Protein AF-A0A6A2Y9L9-F1 (afdb_monomer)

Solvent-accessible surface area (backbone atoms only — not comparable to full-atom values): 9266 Å² total; per-residue (Å²): 140,84,66,103,78,67,62,23,14,52,28,55,66,69,73,47,88,59,58,96,83,40,86,56,43,89,75,20,74,43,82,68,28,29,63,54,39,50,34,29,38,73,69,62,29,64,68,52,51,54,51,54,46,69,76,42,59,77,85,54,36,62,59,50,51,53,51,50,40,50,44,18,46,29,31,72,75,32,77,86,54,24,52,54,52,54,53,50,54,50,52,50,50,65,65,45,46,61,59,54,50,50,54,50,52,53,51,52,54,65,63,56,68,78,57,94,71,94,74,94,80,82,86,78,82,77,80,88,75,82,76,80,77,80,48,72,69,55,52,51,47,55,60,56,58,54,60,69,63,70,76,74,126

Foldseek 3Di:
DDDPDDAFLLCVLVVHDDDPPHLCCVARPDVCSVVLVVLLCVPQRPVRLVVVLVPDDVVCNNVVSVVSSQQSVQCVVPVPQRCNVVVVVVLVVVVCVVVVVVVVVVVVVVVVVPDDDDDDDDDDDDDDPPPDDQDPVRVVVVVVVVVVVVPPD

Structure (mmCIF, N/CA/C/O backbone):
data_AF-A0A6A2Y9L9-F1
#
_entry.id   AF-A0A6A2Y9L9-F1
#
loop_
_atom_site.group_PDB
_atom_site.id
_atom_site.type_symbol
_atom_site.label_atom_id
_atom_site.label_alt_id
_atom_site.label_comp_id
_atom_site.label_asym_id
_atom_site.label_entity_id
_atom_site.label_seq_id
_atom_site.pdbx_PDB_ins_code
_atom_site.Cartn_x
_atom_site.Cartn_y
_atom_site.Cartn_z
_atom_site.occupancy
_atom_site.B_iso_or_equiv
_atom_site.auth_seq_id
_atom_site.auth_comp_id
_atom_site.auth_asym_id
_atom_site.auth_atom_id
_atom_site.pdbx_PDB_model_num
ATOM 1 N N . MET A 1 1 ? 4.153 -13.568 20.795 1.00 41.19 1 MET A N 1
ATOM 2 C CA . MET A 1 1 ? 3.092 -13.382 21.811 1.00 41.19 1 MET A CA 1
ATOM 3 C C . MET A 1 1 ? 3.401 -12.114 22.595 1.00 41.19 1 MET A C 1
ATOM 5 O O . MET A 1 1 ? 4.218 -12.154 23.502 1.00 41.19 1 MET A O 1
ATOM 9 N N . THR A 1 2 ? 2.827 -10.976 22.210 1.00 45.25 2 THR A N 1
ATOM 10 C CA . THR A 1 2 ? 3.034 -9.680 22.877 1.00 45.25 2 THR A CA 1
ATOM 11 C C . THR A 1 2 ? 1.710 -9.202 23.472 1.00 45.25 2 THR A C 1
ATOM 13 O O . THR A 1 2 ? 0.806 -8.832 22.736 1.00 45.25 2 THR A O 1
ATOM 16 N N . GLY A 1 3 ? 1.622 -9.291 24.805 1.00 45.59 3 GLY A N 1
ATOM 17 C CA . GLY A 1 3 ? 0.800 -8.502 25.734 1.00 45.59 3 GLY A CA 1
ATOM 18 C C . GLY A 1 3 ? -0.682 -8.253 25.429 1.00 45.59 3 GLY A C 1
ATOM 19 O O . GLY A 1 3 ? -1.016 -7.352 24.670 1.00 45.59 3 GLY A O 1
ATOM 20 N N . LEU A 1 4 ? -1.570 -8.897 26.198 1.00 50.72 4 LEU A N 1
ATOM 21 C CA . LEU A 1 4 ? -2.999 -8.555 26.354 1.00 50.72 4 LEU A CA 1
ATOM 22 C C . LEU A 1 4 ? -3.250 -7.185 27.051 1.00 50.72 4 LEU A C 1
ATOM 24 O O . LEU A 1 4 ? -4.205 -7.037 27.809 1.00 50.72 4 LEU A O 1
ATOM 28 N N . GLY A 1 5 ? -2.402 -6.169 26.848 1.00 59.00 5 GLY A N 1
ATOM 29 C CA . GLY A 1 5 ? -2.473 -4.925 27.632 1.00 59.00 5 GLY 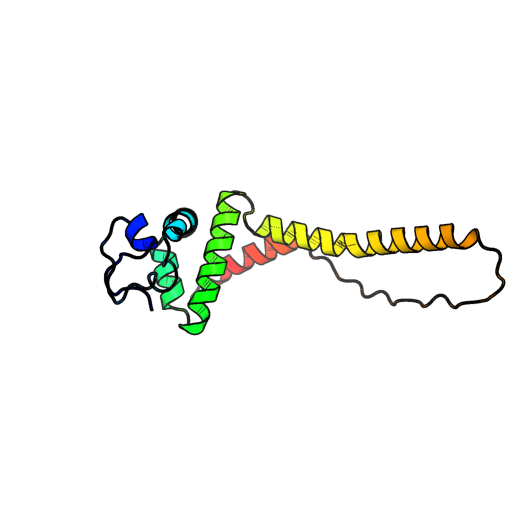A CA 1
ATOM 30 C C . GLY A 1 5 ? -2.019 -3.632 26.956 1.00 59.00 5 GLY A C 1
ATOM 31 O O . GLY A 1 5 ? -2.311 -2.562 27.487 1.00 59.00 5 GLY A O 1
ATOM 32 N N . SER A 1 6 ? -1.352 -3.676 25.799 1.00 76.25 6 SER A N 1
ATOM 33 C CA . SER A 1 6 ? -0.947 -2.465 25.072 1.00 76.25 6 SER A CA 1
ATOM 34 C C . SER A 1 6 ? -1.844 -2.214 23.856 1.00 76.25 6 SER A C 1
ATOM 36 O O . SER A 1 6 ? -2.229 -3.126 23.128 1.00 76.25 6 SER A O 1
ATOM 38 N N . SER A 1 7 ? -2.214 -0.948 23.638 1.00 87.75 7 SER A N 1
ATOM 39 C CA . SER A 1 7 ? -2.944 -0.533 22.435 1.00 87.75 7 SER A CA 1
ATOM 40 C C . SER A 1 7 ? -2.053 -0.706 21.202 1.00 87.75 7 SER A C 1
ATOM 42 O O . SER A 1 7 ? -0.904 -0.267 21.229 1.00 87.75 7 SER A O 1
ATOM 44 N N . CYS A 1 8 ? -2.566 -1.306 20.121 1.00 91.38 8 CYS A N 1
ATOM 45 C CA . CYS A 1 8 ? -1.817 -1.397 18.861 1.00 91.38 8 CYS A CA 1
ATOM 46 C C . CYS A 1 8 ? -1.502 -0.008 18.276 1.00 91.38 8 CYS A C 1
ATOM 48 O O . CYS A 1 8 ? -2.195 0.972 18.569 1.00 91.38 8 CYS A O 1
ATOM 50 N N . GLY A 1 9 ? -0.499 0.074 17.398 1.00 89.75 9 GLY A N 1
ATOM 51 C CA . GLY A 1 9 ? -0.040 1.314 16.766 1.00 89.75 9 GLY A CA 1
ATOM 52 C C . GLY A 1 9 ? -1.159 2.084 16.061 1.00 89.75 9 GLY A C 1
ATOM 53 O O . GLY A 1 9 ? -1.266 3.299 16.220 1.00 89.75 9 GLY A O 1
ATOM 54 N N . THR A 1 10 ? -2.075 1.383 15.387 1.00 92.56 10 THR A N 1
ATOM 55 C CA . THR A 1 10 ? -3.273 1.986 14.783 1.00 92.56 10 THR A CA 1
ATOM 56 C C . THR A 1 10 ? -4.197 2.622 15.819 1.00 92.56 10 THR A C 1
ATOM 58 O O . THR A 1 10 ? -4.608 3.770 15.673 1.00 92.56 10 THR A O 1
ATOM 61 N N . CYS A 1 11 ? -4.556 1.896 16.880 1.00 93.12 11 CYS A N 1
ATOM 62 C CA . CYS A 1 11 ? -5.461 2.417 17.907 1.00 93.12 11 CYS A CA 1
ATOM 63 C C . CYS A 1 11 ? -4.815 3.552 18.712 1.00 93.12 11 CYS A C 1
ATOM 65 O O . CYS A 1 11 ? -5.509 4.502 19.075 1.00 93.12 11 CYS A O 1
ATOM 67 N N . LYS A 1 12 ? -3.493 3.491 18.925 1.00 90.81 12 LYS A N 1
ATOM 68 C CA . LYS A 1 12 ? -2.686 4.579 19.493 1.00 90.81 12 LYS A CA 1
ATOM 69 C C . LYS A 1 12 ? -2.738 5.825 18.602 1.00 90.81 12 LYS A C 1
ATOM 71 O O . LYS A 1 12 ? -3.069 6.895 19.106 1.00 90.81 12 LYS A O 1
ATOM 76 N N . PHE A 1 13 ? -2.515 5.684 17.292 1.00 91.69 13 PHE A N 1
ATOM 77 C CA . PHE A 1 13 ? -2.628 6.781 16.319 1.00 91.69 13 PHE A CA 1
ATOM 78 C C . PHE A 1 13 ? -4.032 7.405 16.310 1.00 91.69 13 PHE A C 1
ATOM 80 O O . PHE A 1 13 ? -4.180 8.621 16.401 1.00 91.69 13 PHE A O 1
ATOM 87 N N . LEU A 1 14 ? -5.071 6.567 16.277 1.00 92.38 14 LEU A N 1
ATOM 88 C CA . LEU A 1 14 ? -6.475 6.991 16.273 1.00 92.38 14 LEU A CA 1
ATOM 89 C C . LEU A 1 14 ? -6.979 7.488 17.639 1.00 92.38 14 LEU A C 1
ATOM 91 O O . LEU A 1 14 ? -8.133 7.897 17.740 1.00 92.38 14 LEU A O 1
ATOM 95 N N . ARG A 1 15 ? -6.153 7.426 18.694 1.00 92.19 15 ARG A N 1
ATOM 96 C CA . ARG A 1 15 ? -6.506 7.805 20.075 1.00 92.19 15 ARG A CA 1
ATOM 97 C C . ARG A 1 15 ? -7.781 7.118 20.587 1.00 92.19 15 ARG A C 1
ATOM 99 O O . ARG A 1 15 ? -8.589 7.727 21.283 1.00 92.19 15 ARG A O 1
ATOM 106 N N . ARG A 1 16 ? -7.955 5.832 20.262 1.00 92.88 16 ARG A N 1
ATOM 107 C CA . ARG A 1 16 ? -9.106 5.012 20.682 1.00 92.88 16 ARG A CA 1
ATOM 108 C C . ARG A 1 16 ? -8.675 3.776 21.470 1.00 92.88 16 ARG A C 1
ATOM 110 O O . ARG A 1 16 ? -7.531 3.331 21.376 1.00 92.88 16 ARG A O 1
ATOM 117 N N . LYS A 1 17 ? -9.614 3.175 22.207 1.00 91.75 17 LYS A N 1
ATOM 118 C CA . LYS A 1 17 ? -9.382 1.904 22.911 1.00 91.75 17 LYS A CA 1
ATOM 119 C C . LYS A 1 17 ? -9.161 0.765 21.907 1.00 91.75 17 LYS A C 1
ATOM 121 O O . LYS A 1 17 ? -9.941 0.608 20.970 1.00 91.75 17 LYS A O 1
ATOM 126 N N . CYS A 1 18 ? -8.123 -0.042 22.122 1.00 92.88 18 CYS A N 1
ATOM 127 C CA . CYS A 1 18 ? -7.895 -1.277 21.372 1.00 92.88 18 CYS A CA 1
ATOM 128 C C . CYS A 1 18 ? -8.668 -2.428 22.032 1.00 92.88 18 CYS A C 1
ATOM 130 O O . CYS A 1 18 ? -8.468 -2.693 23.216 1.00 92.88 18 CYS A O 1
ATOM 132 N N . SER A 1 19 ? -9.575 -3.074 21.295 1.00 92.62 19 SER A N 1
ATOM 133 C CA . SER A 1 19 ? -10.292 -4.275 21.745 1.00 92.62 19 SER A CA 1
ATOM 134 C C . SER A 1 19 ? -9.512 -5.552 21.411 1.00 92.62 19 SER A C 1
ATOM 136 O O . SER A 1 19 ? -8.589 -5.520 20.596 1.00 92.62 19 SER A O 1
ATOM 138 N N . ASN A 1 20 ? -9.917 -6.679 22.004 1.00 89.94 20 ASN A N 1
ATOM 139 C CA . ASN A 1 20 ? -9.359 -8.001 21.686 1.00 89.94 20 ASN A CA 1
ATOM 140 C C . ASN A 1 20 ? -9.656 -8.426 20.234 1.00 89.94 20 ASN A C 1
ATOM 142 O O . ASN A 1 20 ? -8.841 -9.100 19.620 1.00 89.94 20 ASN A O 1
ATOM 146 N N . GLU A 1 21 ? -10.765 -7.946 19.664 1.00 91.81 21 GLU A N 1
ATOM 147 C CA . GLU A 1 21 ? -11.185 -8.194 18.273 1.00 91.81 21 GLU A CA 1
ATOM 148 C C . GLU A 1 21 ? -10.634 -7.148 17.280 1.00 91.81 21 GLU A C 1
ATOM 150 O O . GLU A 1 21 ? -11.180 -6.933 16.196 1.00 91.81 21 GLU A O 1
ATOM 155 N N . CYS A 1 22 ? -9.592 -6.401 17.656 1.00 93.69 22 CYS A N 1
ATOM 156 C CA . CYS A 1 22 ? -9.045 -5.356 16.797 1.00 93.69 22 CYS A CA 1
ATOM 157 C C . CYS A 1 22 ? -8.364 -5.961 15.563 1.00 93.69 22 CYS A C 1
ATOM 159 O O . CYS A 1 22 ? -7.275 -6.523 15.661 1.00 93.69 22 CYS A O 1
ATOM 161 N N . VAL A 1 23 ? -8.946 -5.736 14.381 1.00 94.75 23 VAL A N 1
ATOM 162 C CA . VAL A 1 23 ? -8.398 -6.222 13.101 1.00 94.75 23 VAL A CA 1
ATOM 163 C C . VAL A 1 23 ? -6.985 -5.706 12.804 1.00 94.75 23 VAL A C 1
ATOM 165 O O . VAL A 1 23 ? -6.243 -6.352 12.084 1.00 94.75 23 VAL A O 1
ATOM 168 N N . PHE A 1 24 ? -6.583 -4.563 13.365 1.00 93.56 24 PHE A N 1
ATOM 169 C CA . PHE A 1 24 ? -5.255 -3.982 13.139 1.00 93.56 24 PHE A CA 1
ATOM 170 C C . PHE A 1 24 ? -4.189 -4.493 14.107 1.00 93.56 24 PHE A C 1
ATOM 172 O O . PHE A 1 24 ? -2.998 -4.380 13.819 1.00 93.56 24 PHE A O 1
ATOM 179 N N . ALA A 1 25 ? -4.602 -5.020 15.263 1.00 92.25 25 ALA A N 1
ATOM 180 C CA . ALA A 1 25 ? -3.680 -5.373 16.335 1.00 92.25 25 ALA A CA 1
ATOM 181 C C . ALA A 1 25 ? -2.619 -6.409 15.934 1.00 92.25 25 ALA A C 1
ATOM 183 O O . ALA A 1 25 ? -1.479 -6.222 16.349 1.00 92.25 25 ALA A O 1
ATOM 184 N N . PRO A 1 26 ? -2.920 -7.426 15.101 1.00 91.00 26 PRO A N 1
ATOM 185 C CA . PRO A 1 26 ? -1.907 -8.381 14.655 1.00 91.00 26 PRO A CA 1
ATOM 186 C C . PRO A 1 26 ? -0.830 -7.795 13.733 1.00 91.00 26 PRO A C 1
ATOM 188 O O . PRO A 1 26 ? 0.210 -8.423 13.564 1.00 91.00 26 PRO A O 1
ATOM 191 N N . TYR A 1 27 ? -1.078 -6.632 13.117 1.00 88.75 27 TYR A N 1
ATOM 192 C CA . TYR A 1 27 ? -0.242 -6.106 12.032 1.00 88.75 27 TYR A CA 1
ATOM 193 C C . TYR A 1 27 ? 0.506 -4.816 12.406 1.00 88.75 27 TYR A C 1
ATOM 195 O O . TYR A 1 27 ? 1.587 -4.556 11.889 1.00 88.75 27 TYR A O 1
ATOM 203 N N . PHE A 1 28 ? -0.029 -4.016 13.335 1.00 86.31 28 PHE A N 1
ATOM 204 C CA . PHE A 1 28 ? 0.570 -2.751 13.780 1.00 86.31 28 PHE A CA 1
ATOM 205 C C . PHE A 1 28 ? 1.019 -2.842 15.248 1.00 86.31 28 PHE A C 1
ATOM 207 O O . PHE A 1 28 ? 0.470 -2.174 16.123 1.00 86.31 28 PHE A O 1
ATOM 214 N N . CYS A 1 29 ? 2.002 -3.698 15.533 1.00 77.50 29 CYS A N 1
ATOM 215 C CA . CYS A 1 29 ? 2.382 -4.090 16.901 1.00 77.50 29 CYS A CA 1
ATOM 216 C C . CYS A 1 29 ? 3.442 -3.192 17.574 1.00 77.50 29 CYS A C 1
ATOM 218 O O . CYS A 1 29 ? 3.669 -3.330 18.774 1.00 77.50 29 CYS A O 1
ATOM 220 N N . TYR A 1 30 ? 4.103 -2.303 16.824 1.00 70.69 30 TYR A N 1
ATOM 221 C CA . TYR A 1 30 ? 5.292 -1.557 17.270 1.00 70.69 30 TYR A CA 1
ATOM 222 C C . TYR A 1 30 ? 5.057 -0.043 17.312 1.00 70.69 30 TYR A C 1
ATOM 224 O O . TYR A 1 30 ? 4.116 0.462 16.703 1.00 70.69 30 TYR A O 1
ATOM 232 N N . ASP A 1 31 ? 5.922 0.701 18.005 1.00 66.88 31 ASP A N 1
ATOM 233 C CA . ASP A 1 31 ? 5.793 2.161 18.110 1.00 66.88 31 ASP A CA 1
ATOM 234 C C . ASP A 1 31 ? 5.913 2.869 16.750 1.00 66.88 31 ASP A C 1
ATOM 236 O O . ASP A 1 31 ? 5.124 3.772 16.462 1.00 66.88 31 ASP A O 1
ATOM 240 N N . ASP A 1 32 ? 6.782 2.382 15.858 1.00 69.50 32 ASP A N 1
ATOM 241 C CA . ASP A 1 32 ? 6.902 2.905 14.488 1.00 69.50 32 ASP A CA 1
ATOM 242 C C . ASP A 1 32 ? 5.648 2.649 13.643 1.00 69.50 32 ASP A C 1
ATOM 244 O O . ASP A 1 32 ? 5.386 3.350 12.663 1.00 69.50 32 ASP A O 1
ATOM 248 N N . ALA A 1 33 ? 4.816 1.685 14.045 1.00 75.44 33 ALA A N 1
ATOM 249 C CA . ALA A 1 33 ? 3.596 1.326 13.335 1.00 75.44 33 ALA A CA 1
ATOM 250 C C . ALA A 1 33 ? 2.581 2.485 13.309 1.00 75.44 33 ALA A C 1
ATOM 252 O O . ALA A 1 33 ? 1.780 2.572 12.381 1.00 75.44 33 ALA A O 1
ATOM 253 N N . ALA A 1 34 ? 2.642 3.418 14.268 1.00 77.81 34 ALA A N 1
ATOM 254 C CA . ALA A 1 34 ? 1.831 4.636 14.235 1.00 77.81 34 ALA A CA 1
ATOM 255 C C . ALA A 1 34 ? 2.219 5.573 13.072 1.00 77.81 34 ALA A C 1
ATOM 257 O O . ALA A 1 34 ? 1.337 6.172 12.456 1.00 77.81 34 ALA A O 1
ATOM 258 N N . ASN A 1 35 ? 3.512 5.661 12.734 1.00 77.75 35 ASN A N 1
ATOM 259 C CA . ASN A 1 35 ? 3.998 6.482 11.621 1.00 77.75 35 ASN A CA 1
ATOM 260 C C . ASN A 1 35 ? 3.603 5.871 10.271 1.00 77.75 35 ASN A C 1
ATOM 262 O O . ASN A 1 35 ? 3.096 6.577 9.401 1.00 77.75 35 ASN A O 1
ATOM 266 N N . TYR A 1 36 ? 3.744 4.550 10.119 1.00 83.06 36 TYR A N 1
ATOM 267 C CA . TYR A 1 36 ? 3.278 3.840 8.922 1.00 83.06 36 TYR A CA 1
ATOM 268 C C . TYR A 1 36 ? 1.762 3.961 8.745 1.00 83.06 36 TYR A C 1
ATOM 270 O O . TYR A 1 36 ? 1.269 4.242 7.650 1.00 83.06 36 TYR A O 1
ATOM 278 N N . PHE A 1 37 ? 1.012 3.833 9.842 1.00 92.62 37 PHE A N 1
ATOM 279 C CA . PHE A 1 37 ? -0.437 3.957 9.800 1.00 92.62 37 PHE A CA 1
ATOM 280 C C . PHE A 1 37 ? -0.905 5.368 9.414 1.00 92.62 37 PHE A C 1
ATOM 282 O O . PHE A 1 37 ? -1.983 5.506 8.841 1.00 92.62 37 PHE A O 1
ATOM 289 N N . ALA A 1 38 ? -0.110 6.415 9.652 1.00 93.50 38 ALA A N 1
ATOM 290 C CA . ALA A 1 38 ? -0.456 7.773 9.236 1.00 93.50 38 ALA A CA 1
ATOM 291 C C . ALA A 1 38 ? -0.612 7.894 7.709 1.00 93.50 38 ALA A C 1
ATOM 293 O O . ALA A 1 38 ? -1.575 8.506 7.239 1.00 93.50 38 ALA A O 1
ATOM 294 N N . ALA A 1 39 ? 0.291 7.278 6.936 1.00 95.06 39 ALA A N 1
ATOM 295 C CA . ALA A 1 39 ? 0.197 7.250 5.47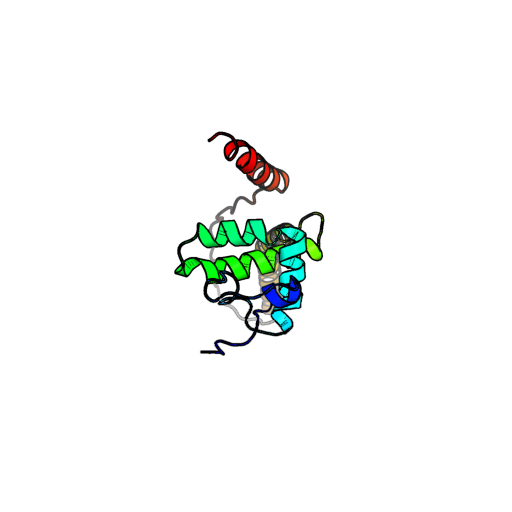7 1.00 95.06 39 ALA A CA 1
ATOM 296 C C . ALA A 1 39 ? -1.045 6.468 5.028 1.00 95.06 39 ALA A C 1
ATOM 298 O O . ALA A 1 39 ? -1.858 6.985 4.262 1.00 95.06 39 ALA A O 1
ATOM 299 N N . VAL A 1 40 ? -1.237 5.264 5.577 1.00 96.88 40 VAL A N 1
ATOM 300 C CA . VAL A 1 40 ? -2.397 4.403 5.290 1.00 96.88 40 VAL A CA 1
ATOM 301 C C . VAL A 1 40 ? -3.714 5.125 5.580 1.00 96.88 40 VAL A C 1
ATOM 303 O O . VAL A 1 40 ? -4.626 5.137 4.755 1.00 96.88 40 VAL A O 1
ATOM 306 N N . HIS A 1 41 ? -3.807 5.782 6.735 1.00 97.38 41 HIS A N 1
ATOM 307 C CA . HIS A 1 41 ? -4.978 6.550 7.131 1.00 97.38 41 HIS A CA 1
ATOM 308 C C . HIS A 1 41 ? -5.238 7.733 6.197 1.00 97.38 41 HIS A C 1
ATOM 310 O O . HIS A 1 41 ? -6.389 7.998 5.863 1.00 97.38 41 HIS A O 1
ATOM 316 N N . LYS A 1 42 ? -4.189 8.445 5.775 1.00 97.25 42 LYS A N 1
ATOM 317 C CA . LYS A 1 42 ? -4.320 9.603 4.887 1.00 97.25 42 LYS A CA 1
ATOM 318 C C . LYS A 1 42 ? -4.764 9.214 3.475 1.00 97.25 42 LYS A C 1
ATOM 320 O O . LYS A 1 42 ? -5.530 9.962 2.880 1.00 97.25 42 LYS A O 1
ATOM 325 N N . VAL A 1 43 ? -4.280 8.092 2.944 1.00 98.12 43 VAL A N 1
ATOM 326 C CA . VAL A 1 43 ? -4.552 7.676 1.556 1.00 98.12 43 VAL A CA 1
ATOM 327 C C . VAL A 1 43 ? -5.843 6.869 1.450 1.00 98.12 43 VAL A C 1
ATOM 329 O O . VAL A 1 43 ? -6.690 7.178 0.621 1.00 98.12 43 VAL A O 1
ATOM 332 N N . PHE A 1 44 ? -6.018 5.863 2.307 1.00 97.88 44 PHE A N 1
ATOM 333 C CA . PHE A 1 44 ? -7.133 4.917 2.205 1.00 97.88 44 PHE A CA 1
ATOM 334 C C . PHE A 1 44 ? -8.195 5.124 3.284 1.00 97.88 44 PHE A C 1
ATOM 336 O O . PHE A 1 44 ? -9.369 4.831 3.067 1.00 97.88 44 PHE A O 1
ATOM 343 N N . GLY A 1 45 ? -7.800 5.629 4.454 1.00 97.69 45 GLY A N 1
ATOM 344 C CA . GLY A 1 45 ? -8.676 5.761 5.615 1.00 97.69 45 GLY A CA 1
ATOM 345 C C . GLY A 1 45 ? -8.816 4.462 6.413 1.00 97.69 45 GLY A C 1
ATOM 346 O O . GLY A 1 45 ? -8.907 3.361 5.869 1.00 97.69 45 GLY A O 1
ATOM 347 N N . ALA A 1 46 ? -8.887 4.587 7.743 1.00 96.19 46 ALA A N 1
ATOM 348 C CA . ALA A 1 46 ? -8.953 3.431 8.646 1.00 96.19 46 ALA A CA 1
ATOM 349 C C . ALA A 1 46 ? -10.156 2.517 8.357 1.00 96.19 46 ALA A C 1
ATOM 351 O O . ALA A 1 46 ? -10.027 1.296 8.381 1.00 96.19 46 ALA A O 1
ATOM 352 N N . SER A 1 47 ? -11.328 3.092 8.077 1.00 97.38 47 SER A N 1
ATOM 353 C CA . SER A 1 47 ? -12.557 2.322 7.854 1.00 97.38 47 SER A CA 1
ATOM 354 C C . SER A 1 47 ? -12.502 1.483 6.579 1.00 97.38 47 SER A C 1
ATOM 356 O O . SER A 1 47 ? -12.953 0.341 6.594 1.00 97.38 47 SER A O 1
ATOM 358 N N . ASN A 1 48 ? -11.929 2.014 5.497 1.00 98.12 48 ASN A N 1
ATOM 359 C CA . ASN A 1 48 ? -11.824 1.287 4.232 1.00 98.12 48 ASN A CA 1
ATOM 360 C C . ASN A 1 48 ? -10.832 0.134 4.353 1.00 98.12 48 ASN A C 1
ATOM 362 O O . ASN A 1 48 ? -11.164 -0.989 3.987 1.00 98.12 48 ASN A O 1
ATOM 366 N N . VAL A 1 49 ? -9.674 0.372 4.977 1.00 97.62 49 VAL A N 1
ATOM 367 C CA . VAL A 1 49 ? -8.692 -0.690 5.240 1.00 97.62 49 VAL A CA 1
ATOM 368 C C . VAL A 1 49 ? -9.277 -1.753 6.167 1.00 97.62 49 VAL A C 1
ATOM 370 O O . VAL A 1 49 ? -9.146 -2.941 5.899 1.00 97.62 49 VAL A O 1
ATOM 373 N N . SER A 1 50 ? -9.996 -1.352 7.222 1.00 97.00 50 SER A N 1
ATOM 374 C CA . SER A 1 50 ? -10.684 -2.300 8.105 1.00 97.00 50 SER A CA 1
ATOM 375 C C . SER A 1 50 ? -11.671 -3.174 7.333 1.00 97.00 50 SER A C 1
ATOM 377 O O . SER A 1 50 ? -11.690 -4.384 7.540 1.00 97.00 50 SER A O 1
ATOM 379 N N . LYS A 1 51 ? -12.495 -2.579 6.458 1.00 98.31 51 LYS A N 1
ATOM 380 C CA . LYS A 1 51 ? -13.444 -3.324 5.621 1.00 98.31 51 LYS A CA 1
ATOM 381 C C . LYS A 1 51 ? -12.707 -4.283 4.693 1.00 98.31 51 LYS A C 1
ATOM 383 O O . LYS A 1 51 ? -13.043 -5.460 4.691 1.00 98.31 51 LYS A O 1
ATOM 388 N N . LEU A 1 52 ? -11.697 -3.814 3.963 1.00 97.94 52 LEU A N 1
ATOM 389 C CA . LEU A 1 52 ? -10.910 -4.633 3.040 1.00 97.94 52 LEU A CA 1
ATOM 390 C C . LEU A 1 52 ? -10.308 -5.854 3.744 1.00 97.94 52 LEU A C 1
ATOM 392 O O . LEU A 1 52 ? -10.527 -6.981 3.311 1.00 97.94 52 LEU A O 1
ATOM 396 N N . LEU A 1 53 ? -9.635 -5.654 4.881 1.00 97.50 53 LEU A N 1
ATOM 397 C CA . LEU A 1 53 ? -9.058 -6.766 5.638 1.00 97.50 53 LEU A CA 1
ATOM 398 C C . LEU A 1 53 ? -10.112 -7.779 6.072 1.00 97.50 53 LEU A C 1
ATOM 400 O O . LEU A 1 53 ? -9.867 -8.977 5.989 1.00 97.50 53 LEU A O 1
ATOM 404 N N . LEU A 1 54 ? -11.283 -7.325 6.521 1.00 96.88 54 LEU A N 1
ATOM 405 C CA . LEU A 1 54 ? -12.347 -8.227 6.956 1.00 96.88 54 LEU A CA 1
ATOM 406 C C . LEU A 1 54 ? -12.918 -9.078 5.812 1.00 96.88 54 LEU A C 1
ATOM 408 O O . LEU A 1 54 ? -13.304 -10.214 6.077 1.00 96.88 54 LEU A O 1
ATOM 412 N N . HIS A 1 55 ? -12.911 -8.580 4.571 1.00 97.75 55 HIS A N 1
ATOM 413 C CA . HIS A 1 55 ? -13.331 -9.343 3.386 1.00 97.75 55 HIS A CA 1
ATOM 414 C C . HIS A 1 55 ? -12.274 -10.348 2.907 1.00 97.75 55 HIS A C 1
ATOM 416 O O . HIS A 1 55 ? -12.606 -11.293 2.194 1.00 97.75 55 HIS A O 1
ATOM 422 N N . LEU A 1 56 ? -11.010 -10.179 3.301 1.00 97.56 56 LEU A N 1
ATOM 423 C CA . LEU A 1 56 ? -9.936 -11.093 2.926 1.00 97.56 56 LEU A CA 1
ATOM 424 C C . LEU A 1 56 ? -9.853 -12.305 3.871 1.00 97.56 56 LEU A C 1
ATOM 426 O O . LEU A 1 56 ? -10.020 -12.155 5.095 1.00 97.56 56 LEU A O 1
ATOM 430 N N . PRO A 1 57 ? -9.496 -13.495 3.342 1.00 97.31 57 PRO A N 1
ATOM 431 C CA . PRO A 1 57 ? -9.070 -14.627 4.157 1.00 97.31 57 PRO A CA 1
ATOM 432 C C . PRO A 1 57 ? -7.922 -14.231 5.088 1.00 97.31 57 PRO A C 1
ATOM 434 O O . PRO A 1 57 ? -7.027 -13.484 4.696 1.00 97.31 57 PRO A O 1
ATOM 437 N N . VAL A 1 58 ? -7.915 -14.758 6.316 1.00 95.31 58 VAL A N 1
ATOM 438 C CA . VAL A 1 58 ? -6.956 -14.352 7.364 1.00 95.31 58 VAL A CA 1
ATOM 439 C C . VAL A 1 58 ? -5.496 -14.472 6.913 1.00 95.31 58 VAL A C 1
ATOM 441 O O . VAL A 1 58 ? -4.700 -13.590 7.225 1.00 95.31 58 VAL A O 1
ATOM 444 N N . HIS A 1 59 ? -5.159 -15.511 6.143 1.00 96.12 59 HIS A N 1
ATOM 445 C CA . HIS A 1 59 ? -3.797 -15.739 5.652 1.00 96.12 59 HIS A CA 1
ATOM 446 C C . HIS A 1 59 ? -3.313 -14.660 4.666 1.00 96.12 59 HIS A C 1
ATOM 448 O O . HIS A 1 59 ? -2.125 -14.370 4.648 1.00 96.12 59 HIS A O 1
ATOM 454 N N . ASN A 1 60 ? -4.218 -13.990 3.942 1.00 96.81 60 ASN A N 1
ATOM 455 C CA . ASN A 1 60 ? -3.867 -12.922 2.994 1.00 96.81 60 ASN A CA 1
ATOM 456 C C . ASN A 1 60 ? -3.751 -11.539 3.650 1.00 96.81 60 ASN A C 1
ATOM 458 O O . ASN A 1 60 ? -3.237 -10.602 3.046 1.00 96.81 60 ASN A O 1
ATOM 462 N N . ARG A 1 61 ? -4.251 -11.367 4.879 1.00 96.38 61 ARG A N 1
ATOM 463 C CA . ARG A 1 61 ? -4.339 -10.042 5.520 1.00 96.38 61 ARG A CA 1
ATOM 464 C C . ARG A 1 61 ? -2.975 -9.442 5.853 1.00 96.38 61 ARG A C 1
ATOM 466 O O . ARG A 1 61 ? -2.846 -8.221 5.845 1.00 96.38 61 ARG A O 1
ATOM 473 N N . SER A 1 62 ? -1.985 -10.286 6.150 1.00 93.88 62 SER A N 1
ATOM 474 C CA . SER A 1 62 ? -0.612 -9.840 6.412 1.00 93.88 62 SER A CA 1
ATOM 475 C C . SER A 1 62 ? -0.025 -9.171 5.171 1.00 93.88 62 SER A C 1
ATOM 477 O O . SER A 1 62 ? 0.359 -8.004 5.226 1.00 93.88 62 SER A O 1
ATOM 479 N N . ASP A 1 63 ? -0.060 -9.872 4.038 1.00 95.56 63 ASP A N 1
ATOM 480 C CA . ASP A 1 63 ? 0.463 -9.367 2.767 1.00 95.56 63 ASP A CA 1
ATOM 481 C C . ASP A 1 63 ? -0.326 -8.146 2.295 1.00 95.56 63 ASP A C 1
ATOM 483 O O . ASP A 1 63 ? 0.262 -7.142 1.904 1.00 95.56 63 ASP A O 1
ATOM 487 N N . ALA A 1 64 ? -1.655 -8.169 2.445 1.00 97.12 64 ALA A N 1
ATOM 488 C CA . ALA A 1 64 ? -2.491 -7.016 2.135 1.00 97.12 64 ALA A CA 1
ATOM 489 C C . ALA A 1 64 ? -2.082 -5.768 2.933 1.00 97.12 64 ALA A C 1
ATOM 491 O O . ALA A 1 64 ? -1.988 -4.687 2.358 1.00 97.12 64 ALA A O 1
ATOM 492 N N . ILE A 1 65 ? -1.796 -5.885 4.238 1.00 94.88 65 ILE A N 1
ATOM 493 C CA . ILE A 1 65 ? -1.331 -4.732 5.023 1.00 94.88 65 ILE A CA 1
ATOM 494 C C . ILE A 1 65 ? 0.022 -4.215 4.549 1.00 94.88 65 ILE A C 1
ATOM 496 O O . ILE A 1 65 ? 0.205 -2.995 4.497 1.00 94.88 65 ILE A O 1
ATOM 500 N N . VAL A 1 66 ? 0.954 -5.101 4.201 1.00 93.25 66 VAL A N 1
ATOM 501 C CA . VAL A 1 66 ? 2.261 -4.693 3.670 1.00 93.25 66 VAL A CA 1
ATOM 502 C C . VAL A 1 66 ? 2.077 -3.913 2.368 1.00 93.25 66 VAL A C 1
ATOM 504 O O . VAL A 1 66 ? 2.586 -2.797 2.255 1.00 93.25 66 VAL A O 1
ATOM 507 N N . THR A 1 67 ? 1.277 -4.440 1.440 1.00 96.19 67 THR A N 1
ATOM 508 C CA . THR A 1 67 ? 0.978 -3.804 0.151 1.00 96.19 67 THR A CA 1
ATOM 509 C C . THR A 1 67 ? 0.300 -2.446 0.325 1.00 96.19 67 THR A C 1
ATOM 511 O O . THR A 1 67 ? 0.802 -1.442 -0.170 1.00 96.19 67 THR A O 1
ATOM 514 N N . ILE A 1 68 ? -0.769 -2.368 1.124 1.00 96.69 68 ILE A N 1
ATOM 515 C CA . ILE A 1 68 ? -1.481 -1.109 1.410 1.00 96.69 68 ILE A CA 1
ATOM 516 C C . ILE A 1 68 ? -0.538 -0.075 2.039 1.00 96.69 68 ILE A C 1
ATOM 518 O O . ILE A 1 68 ? -0.604 1.113 1.723 1.00 96.69 68 ILE A O 1
ATOM 522 N N . SER A 1 69 ? 0.352 -0.505 2.937 1.00 94.50 69 SER A N 1
ATOM 523 C CA . SER A 1 69 ? 1.323 0.395 3.569 1.00 94.50 69 SER A CA 1
ATOM 524 C C . SER A 1 69 ? 2.325 0.937 2.553 1.00 94.50 69 SER A C 1
ATOM 526 O O . SER A 1 69 ? 2.603 2.137 2.550 1.00 94.50 69 SER A O 1
ATOM 528 N N . TYR A 1 70 ? 2.831 0.079 1.667 1.00 95.75 70 TYR A N 1
ATOM 529 C CA . TYR A 1 70 ? 3.720 0.475 0.579 1.00 95.75 70 TYR A CA 1
ATOM 530 C C . TYR A 1 70 ? 3.047 1.465 -0.379 1.00 95.75 70 TYR A C 1
ATOM 532 O O . TYR A 1 70 ? 3.594 2.539 -0.634 1.00 95.75 70 TYR A O 1
ATOM 540 N N . GLU A 1 71 ? 1.846 1.147 -0.863 1.00 97.44 71 GLU A N 1
ATOM 541 C CA . GLU A 1 71 ? 1.089 2.001 -1.784 1.00 97.44 71 GLU A CA 1
ATOM 542 C C . GLU A 1 71 ? 0.774 3.361 -1.164 1.00 97.44 71 GLU A C 1
ATOM 544 O O . GLU A 1 71 ? 0.958 4.400 -1.803 1.00 97.44 71 GLU A O 1
ATOM 549 N N . ALA A 1 72 ? 0.372 3.377 0.110 1.00 97.62 72 ALA A N 1
ATOM 550 C CA . ALA A 1 72 ? 0.119 4.616 0.825 1.00 97.62 72 ALA A CA 1
ATOM 551 C C . ALA A 1 72 ?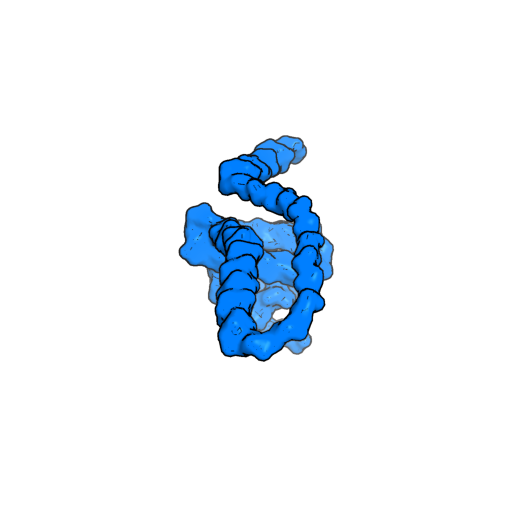 1.381 5.482 0.897 1.00 97.62 72 ALA A C 1
ATOM 553 O O . ALA A 1 72 ? 1.333 6.668 0.583 1.00 97.62 72 ALA A O 1
ATOM 554 N N . LEU A 1 73 ? 2.524 4.903 1.278 1.00 95.88 73 LEU A N 1
ATOM 555 C CA . LEU A 1 73 ? 3.795 5.629 1.334 1.00 95.88 73 LEU A CA 1
ATOM 556 C C . LEU A 1 73 ? 4.212 6.162 -0.040 1.00 95.88 73 LEU A C 1
ATOM 558 O O . LEU A 1 73 ? 4.654 7.309 -0.137 1.00 95.88 73 LEU A O 1
ATOM 562 N N . ALA A 1 74 ? 4.043 5.362 -1.093 1.00 96.81 74 ALA A N 1
ATOM 563 C CA . ALA A 1 74 ? 4.326 5.784 -2.457 1.00 96.81 74 ALA A CA 1
ATOM 564 C C . ALA A 1 74 ? 3.441 6.972 -2.858 1.00 96.81 74 ALA A C 1
ATOM 566 O O . ALA A 1 74 ? 3.956 7.966 -3.356 1.00 96.81 74 ALA A O 1
ATOM 567 N N . ARG A 1 75 ? 2.139 6.935 -2.546 1.00 97.88 75 ARG A N 1
ATOM 568 C CA . ARG A 1 75 ? 1.200 8.038 -2.813 1.00 97.88 75 ARG A CA 1
ATOM 569 C C . ARG A 1 75 ? 1.487 9.296 -1.989 1.00 97.88 75 ARG A C 1
ATOM 571 O O . ARG A 1 75 ? 1.231 10.401 -2.452 1.00 97.88 75 ARG A O 1
ATOM 578 N N . ILE A 1 76 ? 2.019 9.159 -0.772 1.00 96.81 76 ILE A N 1
ATOM 579 C CA . ILE A 1 76 ? 2.487 10.313 0.013 1.00 96.81 76 ILE A CA 1
ATOM 580 C C . ILE A 1 76 ? 3.705 10.973 -0.642 1.00 96.81 76 ILE A C 1
ATOM 582 O O . ILE A 1 76 ? 3.804 12.199 -0.617 1.00 96.81 76 ILE A O 1
ATOM 586 N N . ARG A 1 77 ? 4.623 10.178 -1.204 1.00 96.25 77 ARG A N 1
ATOM 587 C CA . ARG A 1 77 ? 5.839 10.671 -1.867 1.00 96.25 77 ARG A CA 1
ATOM 588 C C . ARG A 1 77 ? 5.547 11.268 -3.243 1.00 96.25 77 ARG A C 1
ATOM 590 O O . ARG A 1 77 ? 6.073 12.329 -3.556 1.00 96.25 77 ARG A O 1
ATOM 597 N N . ASP A 1 78 ? 4.710 10.597 -4.023 1.00 97.12 78 ASP A N 1
ATOM 598 C CA . ASP A 1 78 ? 4.237 11.028 -5.335 1.00 97.12 78 ASP A CA 1
ATOM 599 C C . ASP A 1 78 ? 2.697 11.093 -5.326 1.00 97.12 78 ASP A C 1
ATOM 601 O O . ASP A 1 78 ? 2.015 10.085 -5.544 1.00 97.12 78 ASP A O 1
ATOM 605 N N . PRO A 1 79 ? 2.117 12.279 -5.067 1.00 96.69 79 PRO A N 1
ATOM 606 C CA . PRO A 1 79 ? 0.669 12.458 -5.039 1.00 96.69 79 PRO A CA 1
ATOM 607 C C . PRO A 1 79 ? -0.018 12.301 -6.398 1.00 96.69 79 PRO A C 1
ATOM 609 O O . PRO A 1 79 ? -1.245 12.213 -6.428 1.00 96.69 79 PRO A O 1
ATOM 612 N N . VAL A 1 80 ? 0.730 12.294 -7.506 1.00 96.50 80 VAL A N 1
ATOM 613 C CA . VAL A 1 80 ? 0.174 12.220 -8.864 1.00 96.50 80 VAL A CA 1
ATOM 614 C C . VAL A 1 80 ? 0.111 10.770 -9.323 1.00 96.50 80 VAL A C 1
ATOM 616 O O . VAL A 1 80 ? -0.972 10.297 -9.669 1.00 96.50 80 VAL A O 1
ATOM 619 N N . PHE A 1 81 ? 1.219 10.034 -9.226 1.00 94.81 81 PHE A N 1
ATOM 620 C CA . PHE A 1 81 ? 1.338 8.670 -9.755 1.00 94.81 81 PHE A CA 1
ATOM 621 C C . PHE A 1 81 ? 1.525 7.597 -8.676 1.00 94.81 81 PHE A C 1
ATOM 623 O O . PHE A 1 81 ? 1.249 6.425 -8.919 1.00 94.81 81 PHE A O 1
ATOM 630 N N . GLY A 1 82 ? 1.932 7.959 -7.458 1.00 97.19 82 GLY A N 1
ATOM 631 C CA . GLY A 1 82 ? 2.129 7.007 -6.364 1.00 97.19 82 GLY A CA 1
ATOM 632 C C . GLY A 1 82 ? 3.040 5.836 -6.747 1.00 97.19 82 GLY A C 1
ATOM 633 O O . GLY A 1 82 ? 4.127 6.025 -7.285 1.00 97.19 82 GLY A O 1
ATOM 634 N N . CYS A 1 83 ? 2.600 4.605 -6.479 1.00 97.06 83 CYS A N 1
ATOM 635 C CA . CYS A 1 83 ? 3.359 3.403 -6.834 1.00 97.06 83 CYS A CA 1
ATOM 636 C C . CYS A 1 83 ? 3.433 3.141 -8.349 1.00 97.06 83 CYS A C 1
ATOM 638 O O . CYS A 1 83 ? 4.326 2.415 -8.779 1.00 97.06 83 CYS A O 1
ATOM 640 N N . VAL A 1 84 ? 2.569 3.752 -9.170 1.00 96.44 84 VAL A N 1
ATOM 641 C CA . VAL A 1 84 ? 2.593 3.580 -10.634 1.00 96.44 84 VAL A CA 1
ATOM 642 C C . VAL A 1 84 ? 3.882 4.144 -11.233 1.00 96.44 84 VAL A C 1
ATOM 644 O O . VAL A 1 84 ? 4.448 3.536 -12.138 1.00 96.44 84 VAL A O 1
ATOM 647 N N . ALA A 1 85 ? 4.427 5.230 -10.671 1.00 93.81 85 ALA A N 1
ATOM 648 C CA . ALA A 1 85 ? 5.733 5.751 -11.080 1.00 93.81 85 ALA A CA 1
ATOM 649 C C . ALA A 1 85 ? 6.859 4.722 -10.882 1.00 93.81 85 ALA A C 1
ATOM 651 O O . ALA A 1 85 ? 7.765 4.621 -11.708 1.00 93.81 85 ALA A O 1
ATOM 652 N N . HIS A 1 86 ? 6.797 3.924 -9.809 1.00 94.38 86 HIS A N 1
ATOM 653 C CA . HIS A 1 86 ? 7.773 2.860 -9.575 1.00 94.38 86 HIS A CA 1
ATOM 654 C C . HIS A 1 86 ? 7.612 1.713 -10.575 1.00 94.38 86 HIS A C 1
ATOM 656 O O . HIS A 1 86 ? 8.615 1.218 -11.080 1.00 94.38 86 HIS A O 1
ATOM 662 N N . ILE A 1 87 ? 6.372 1.318 -10.889 1.00 94.31 87 ILE A N 1
ATOM 663 C CA . ILE A 1 87 ? 6.094 0.302 -11.917 1.00 94.31 87 ILE A CA 1
ATOM 664 C C . ILE A 1 87 ? 6.703 0.744 -13.248 1.00 94.31 87 ILE A C 1
ATOM 666 O O . ILE A 1 87 ? 7.467 -0.007 -13.848 1.00 94.31 87 ILE A O 1
ATOM 670 N N . PHE A 1 88 ? 6.441 1.985 -13.659 1.00 91.81 88 PHE A N 1
ATOM 671 C CA . PHE A 1 88 ? 6.975 2.528 -14.903 1.00 91.81 88 PHE A CA 1
ATOM 672 C C . PHE A 1 88 ? 8.508 2.585 -14.905 1.00 91.81 88 PHE A C 1
ATOM 674 O O . PHE A 1 88 ? 9.145 2.139 -15.854 1.00 91.81 88 PHE A O 1
ATOM 681 N N . SER A 1 89 ? 9.122 3.070 -13.821 1.00 92.81 89 SER A N 1
ATOM 682 C CA . SER A 1 89 ? 10.583 3.111 -13.702 1.00 92.81 89 SER A CA 1
ATOM 683 C C . SER A 1 89 ? 11.214 1.719 -13.799 1.00 92.81 89 SER A C 1
ATOM 685 O O . SER A 1 89 ? 12.275 1.569 -14.404 1.00 92.81 89 SER A O 1
ATOM 687 N N . LEU A 1 90 ? 10.571 0.692 -13.235 1.00 93.56 90 LEU A N 1
ATOM 688 C CA . LEU A 1 90 ? 11.028 -0.693 -13.356 1.00 93.56 90 LEU A CA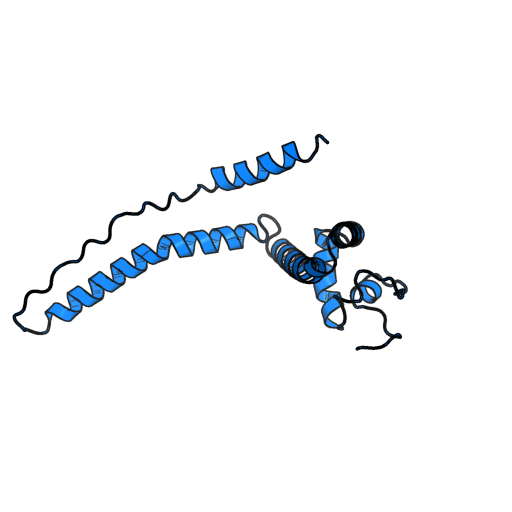 1
ATOM 689 C C . LEU A 1 90 ? 10.846 -1.229 -14.778 1.00 93.56 90 LEU A C 1
ATOM 691 O O . LEU A 1 90 ? 11.751 -1.870 -15.299 1.00 93.56 90 LEU A O 1
ATOM 695 N N . GLN A 1 91 ? 9.719 -0.940 -15.427 1.00 92.69 91 GLN A N 1
ATOM 696 C CA . GLN A 1 91 ? 9.492 -1.327 -16.821 1.00 92.69 91 GLN A CA 1
ATOM 697 C C . GLN A 1 91 ? 10.515 -0.683 -17.762 1.00 92.69 91 GLN A C 1
ATOM 699 O O . GLN A 1 91 ? 11.038 -1.364 -18.639 1.00 92.69 91 GLN A O 1
ATOM 704 N N . GLN A 1 92 ? 10.854 0.590 -17.549 1.00 92.56 92 GLN A N 1
ATOM 705 C CA . GLN A 1 92 ? 11.883 1.278 -18.325 1.00 92.56 92 GLN A CA 1
ATOM 706 C C . GLN A 1 92 ? 13.267 0.651 -18.123 1.00 92.56 92 GLN A C 1
ATOM 708 O O . GLN A 1 92 ? 13.982 0.457 -19.098 1.00 92.56 92 GLN A O 1
ATOM 713 N N . GLN A 1 93 ? 13.627 0.295 -16.886 1.00 92.44 93 GLN A N 1
ATOM 714 C CA . GLN A 1 93 ? 14.882 -0.413 -16.608 1.00 92.44 93 GLN A CA 1
ATOM 715 C C . GLN A 1 93 ? 14.918 -1.774 -17.308 1.00 92.44 93 GLN A C 1
ATOM 717 O O . GLN A 1 93 ? 15.896 -2.110 -17.962 1.00 92.44 93 GLN A O 1
ATOM 722 N N . VAL A 1 94 ? 13.833 -2.550 -17.236 1.00 93.44 94 VAL A N 1
ATOM 723 C CA . VAL A 1 94 ? 13.738 -3.830 -17.957 1.00 93.44 94 VAL A CA 1
ATOM 724 C C . VAL A 1 94 ? 13.880 -3.630 -19.470 1.00 93.44 94 VAL A C 1
ATOM 726 O O . VAL A 1 94 ? 14.499 -4.461 -20.127 1.00 93.44 94 VAL A O 1
ATOM 729 N N . ALA A 1 95 ? 13.356 -2.527 -20.011 1.00 88.94 95 ALA A N 1
ATOM 730 C CA . ALA A 1 95 ? 13.470 -2.189 -21.426 1.00 88.94 95 ALA A CA 1
ATOM 731 C C . ALA A 1 95 ? 14.875 -1.723 -21.849 1.00 88.94 95 ALA A C 1
ATOM 733 O O . ALA A 1 95 ? 15.265 -1.994 -22.980 1.00 88.94 95 ALA A O 1
ATOM 734 N N . SER A 1 96 ? 15.630 -1.034 -20.980 1.00 89.12 96 SER A N 1
ATOM 735 C CA . SER A 1 96 ? 16.976 -0.525 -21.308 1.00 89.12 96 SER A CA 1
ATOM 736 C C . SER A 1 96 ? 18.077 -1.569 -21.137 1.00 89.12 96 SER A C 1
ATOM 738 O O . SER A 1 96 ? 19.086 -1.525 -21.838 1.00 89.12 96 SER A O 1
ATOM 740 N N . LEU A 1 97 ? 17.880 -2.539 -20.240 1.00 92.94 97 LEU A N 1
ATOM 741 C CA . LEU A 1 97 ? 18.879 -3.565 -19.933 1.00 92.94 97 LEU A CA 1
ATOM 742 C C . LEU A 1 97 ? 19.400 -4.339 -21.162 1.00 92.94 97 LEU A C 1
ATOM 744 O O . LEU A 1 97 ? 20.607 -4.567 -21.220 1.00 92.94 97 LEU A O 1
ATOM 748 N N . PRO A 1 98 ? 18.577 -4.747 -22.149 1.00 93.12 98 PRO A N 1
ATOM 749 C CA . PRO A 1 98 ? 19.080 -5.415 -23.349 1.00 93.12 98 PRO A CA 1
ATOM 750 C C . PRO A 1 98 ? 20.058 -4.557 -24.161 1.00 93.12 98 PRO A C 1
ATOM 752 O O . PRO A 1 98 ? 21.099 -5.061 -24.579 1.00 93.12 98 PRO A O 1
ATOM 755 N N . GLU A 1 99 ? 19.761 -3.265 -24.335 1.00 90.81 99 GLU A N 1
ATOM 756 C CA . GLU A 1 99 ? 20.642 -2.324 -25.041 1.00 90.81 99 GLU A CA 1
ATOM 757 C C . GLU A 1 99 ? 21.958 -2.137 -24.274 1.00 90.81 99 GLU A C 1
ATOM 759 O O . GLU A 1 99 ? 23.041 -2.199 -24.856 1.00 90.81 99 GLU A O 1
ATOM 764 N N . GLU A 1 100 ? 21.888 -1.992 -22.947 1.00 92.12 100 GLU A N 1
ATOM 765 C CA . GLU A 1 100 ? 23.075 -1.911 -22.087 1.00 92.12 100 GLU A CA 1
ATOM 766 C C . GLU A 1 100 ? 23.948 -3.173 -22.205 1.00 92.12 100 GLU A C 1
ATOM 768 O O . GLU A 1 100 ? 25.173 -3.081 -22.333 1.00 92.12 100 GLU A O 1
ATOM 773 N N . ILE A 1 101 ? 23.329 -4.359 -22.220 1.00 94.19 101 ILE A N 1
ATOM 774 C CA . ILE A 1 101 ? 24.025 -5.635 -22.424 1.00 94.19 101 ILE A CA 1
ATOM 775 C C . ILE A 1 101 ? 24.707 -5.663 -23.797 1.00 94.19 101 ILE A C 1
ATOM 777 O O . ILE A 1 101 ? 25.878 -6.037 -23.878 1.00 94.19 101 ILE A O 1
ATOM 781 N N . GLU A 1 102 ? 24.022 -5.253 -24.865 1.00 92.56 102 GLU A N 1
ATOM 782 C CA . GLU A 1 102 ? 24.583 -5.231 -26.220 1.00 92.56 102 GLU A CA 1
ATOM 783 C C . GLU A 1 102 ? 25.790 -4.289 -26.324 1.00 92.56 102 GLU A C 1
ATOM 785 O O . GLU A 1 102 ? 26.842 -4.665 -26.853 1.00 92.56 102 GLU A O 1
ATOM 790 N N . VAL A 1 103 ? 25.681 -3.086 -25.757 1.00 93.62 103 VAL A N 1
ATOM 791 C CA . VAL A 1 103 ? 26.780 -2.115 -25.693 1.00 93.62 103 VAL A CA 1
ATOM 792 C C . VAL A 1 103 ? 27.996 -2.725 -24.994 1.00 93.62 103 VAL A C 1
ATOM 794 O O . VAL A 1 103 ? 29.116 -2.625 -25.503 1.00 93.62 103 VAL A O 1
ATOM 797 N N . HIS A 1 104 ? 27.795 -3.402 -23.861 1.00 91.94 104 HIS A N 1
ATOM 798 C CA . HIS A 1 104 ? 28.882 -4.048 -23.127 1.00 91.94 104 HIS A CA 1
ATOM 799 C C . HIS A 1 104 ? 29.486 -5.246 -23.871 1.00 91.94 104 HIS A C 1
ATOM 801 O O . HIS A 1 104 ? 30.710 -5.399 -23.870 1.00 91.94 104 HIS A O 1
ATOM 807 N N . ILE A 1 105 ? 28.676 -6.060 -24.554 1.00 92.88 105 ILE A N 1
ATOM 808 C CA . ILE A 1 105 ? 29.165 -7.152 -25.412 1.00 92.88 105 ILE A CA 1
ATOM 809 C C . ILE A 1 105 ? 30.067 -6.593 -26.520 1.00 92.88 105 ILE A C 1
ATOM 811 O O . ILE A 1 105 ? 31.174 -7.095 -26.730 1.00 92.88 105 ILE A O 1
ATOM 815 N N . ASN A 1 106 ? 29.641 -5.515 -27.182 1.00 89.44 106 ASN A N 1
ATOM 816 C CA . ASN A 1 106 ? 30.414 -4.870 -28.243 1.00 89.44 106 ASN A CA 1
ATOM 817 C C . ASN A 1 106 ? 31.725 -4.258 -27.720 1.00 89.44 106 ASN A C 1
ATOM 819 O O . ASN A 1 106 ? 32.771 -4.394 -28.357 1.00 89.44 106 ASN A O 1
ATOM 823 N N . GLN A 1 107 ? 31.708 -3.631 -26.539 1.00 90.38 107 GLN A N 1
ATOM 824 C CA . GLN A 1 107 ? 32.924 -3.136 -25.883 1.00 90.38 107 GLN A CA 1
ATOM 825 C C . GLN A 1 107 ? 33.916 -4.271 -25.595 1.00 90.38 107 GLN A C 1
ATOM 827 O O . GLN A 1 107 ? 35.095 -4.154 -25.929 1.00 90.38 107 GLN A O 1
ATOM 832 N N . MET A 1 108 ? 33.448 -5.392 -25.034 1.00 89.75 108 MET A N 1
ATOM 833 C CA . MET A 1 108 ? 34.302 -6.553 -24.764 1.00 89.75 108 MET A CA 1
ATOM 834 C C . MET A 1 108 ? 34.898 -7.137 -26.048 1.00 89.75 108 MET A C 1
ATOM 836 O O . MET A 1 108 ? 36.089 -7.446 -26.076 1.00 89.75 108 MET A O 1
ATOM 840 N N . ALA A 1 109 ? 34.107 -7.244 -27.120 1.00 87.31 109 ALA A N 1
ATOM 841 C CA . ALA A 1 109 ? 34.585 -7.718 -28.415 1.00 87.31 109 ALA A CA 1
ATOM 842 C C . ALA A 1 109 ? 35.685 -6.808 -28.985 1.00 87.31 109 ALA A C 1
ATOM 844 O O . ALA A 1 109 ? 36.730 -7.303 -29.398 1.00 87.31 109 ALA A O 1
ATOM 845 N N . ASN A 1 110 ? 35.500 -5.487 -28.935 1.00 79.38 110 ASN A N 1
ATOM 846 C CA . ASN A 1 110 ? 36.493 -4.525 -29.421 1.00 79.38 110 ASN A CA 1
ATOM 847 C C . ASN A 1 110 ? 37.804 -4.575 -28.621 1.00 79.38 110 ASN A C 1
ATOM 849 O O . ASN A 1 110 ? 38.879 -4.434 -29.196 1.00 79.38 110 ASN A O 1
ATOM 853 N N . HIS A 1 111 ? 37.731 -4.821 -27.310 1.00 77.25 111 HIS A N 1
ATOM 854 C CA . HIS A 1 111 ? 38.911 -4.933 -26.448 1.00 77.25 111 HIS A CA 1
ATOM 855 C C . HIS A 1 111 ? 39.615 -6.299 -26.585 1.00 77.25 111 HIS A C 1
ATOM 857 O O . HIS A 1 111 ? 40.819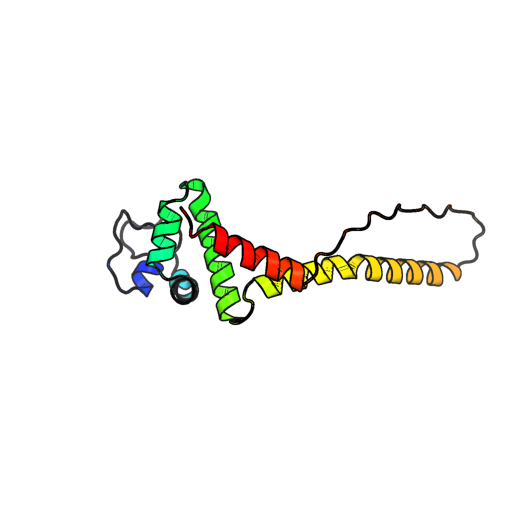 -6.399 -26.361 1.00 77.25 111 HIS A O 1
ATOM 863 N N . ALA A 1 112 ? 38.899 -7.357 -26.983 1.00 63.78 112 ALA A N 1
ATOM 864 C CA . ALA A 1 112 ? 39.473 -8.683 -27.223 1.00 63.78 112 ALA A CA 1
ATOM 865 C C . ALA A 1 112 ? 40.298 -8.772 -28.526 1.00 63.78 112 ALA A C 1
ATOM 867 O O . ALA A 1 112 ? 41.096 -9.696 -28.682 1.00 63.78 112 ALA A O 1
ATOM 868 N N . VAL A 1 113 ? 40.146 -7.812 -29.448 1.00 56.62 113 VAL A N 1
ATOM 869 C CA . VAL A 1 113 ? 40.875 -7.762 -30.733 1.00 56.62 113 VAL A CA 1
ATOM 870 C C . VAL A 1 113 ? 42.353 -7.352 -30.567 1.00 56.62 113 VAL A C 1
ATOM 872 O O . VAL A 1 113 ? 43.144 -7.539 -31.489 1.00 56.62 113 VAL A O 1
ATOM 875 N N . GLU A 1 114 ? 42.787 -6.891 -29.387 1.00 50.97 114 GLU A N 1
ATOM 876 C CA . GLU A 1 114 ? 44.199 -6.546 -29.125 1.00 50.97 114 GLU A CA 1
ATOM 877 C C . GLU A 1 114 ? 45.099 -7.742 -28.737 1.00 50.97 114 GLU A C 1
ATOM 879 O O . GLU A 1 114 ? 46.297 -7.561 -28.513 1.00 50.97 114 GLU A O 1
ATOM 884 N N . ILE A 1 115 ? 44.584 -8.980 -28.718 1.00 50.56 115 ILE A N 1
ATOM 885 C CA . ILE A 1 115 ? 45.415 -10.187 -28.563 1.00 50.56 115 ILE A CA 1
ATOM 886 C C . ILE A 1 115 ? 45.428 -10.973 -29.885 1.00 50.56 115 ILE A C 1
ATOM 888 O O . ILE A 1 115 ? 44.403 -11.536 -30.272 1.00 50.56 115 ILE A O 1
ATOM 892 N N . PRO A 1 116 ? 46.572 -11.077 -30.594 1.00 45.28 116 PRO A N 1
ATOM 893 C CA . PRO A 1 116 ? 46.641 -11.832 -31.835 1.00 45.28 116 PRO A CA 1
ATOM 894 C C . PRO A 1 116 ? 46.586 -13.322 -31.504 1.00 45.28 116 PRO A C 1
ATOM 896 O O . PRO A 1 116 ? 47.579 -13.913 -31.081 1.00 45.28 116 PRO A O 1
ATOM 899 N N . SER A 1 117 ? 45.428 -13.956 -31.671 1.00 44.44 117 SER A N 1
ATOM 900 C CA . SER A 1 117 ? 45.323 -15.415 -31.620 1.00 44.44 117 SER A CA 1
ATOM 901 C C . SER A 1 117 ? 44.224 -15.935 -32.541 1.00 44.44 117 SER A C 1
ATOM 903 O O . SER A 1 117 ? 43.035 -15.697 -32.377 1.00 44.44 117 SER A O 1
ATOM 905 N N . ASN A 1 118 ? 44.710 -16.649 -33.546 1.00 46.34 118 ASN A N 1
ATOM 906 C CA . ASN A 1 118 ? 44.031 -17.360 -34.611 1.00 46.34 118 ASN A CA 1
ATOM 907 C C . ASN A 1 118 ? 43.017 -18.385 -34.045 1.00 46.34 118 ASN A C 1
ATOM 909 O O . ASN A 1 118 ? 43.434 -19.337 -33.386 1.00 46.34 118 ASN A O 1
ATOM 913 N N . GLY A 1 119 ? 41.712 -18.248 -34.318 1.00 40.84 119 GLY A N 1
ATOM 914 C CA . GLY A 1 119 ? 40.733 -19.296 -33.988 1.00 40.84 119 GLY A CA 1
ATOM 915 C C . GLY A 1 119 ? 39.261 -18.882 -34.091 1.00 40.84 119 GLY A C 1
ATOM 916 O O . GLY A 1 119 ? 38.781 -18.088 -33.293 1.00 40.84 119 GLY A O 1
ATOM 917 N N . ASN A 1 120 ? 38.541 -19.462 -35.058 1.00 51.75 120 ASN A N 1
ATOM 918 C CA . ASN A 1 120 ? 37.092 -19.328 -35.265 1.00 51.75 120 ASN A CA 1
ATOM 919 C C . ASN A 1 120 ? 36.267 -19.653 -34.006 1.00 51.75 120 ASN A C 1
ATOM 921 O O . ASN A 1 120 ? 36.395 -20.760 -33.487 1.00 51.75 120 ASN A O 1
ATOM 925 N N . LEU A 1 121 ? 35.312 -18.789 -33.635 1.00 42.19 121 LEU A N 1
ATOM 926 C CA . LEU A 1 121 ? 34.171 -19.138 -32.777 1.00 42.19 121 LEU A CA 1
ATOM 927 C C . LEU A 1 121 ? 32.884 -18.479 -33.299 1.00 42.19 121 LEU A C 1
ATOM 929 O O . LEU A 1 121 ? 32.844 -17.303 -33.647 1.00 42.19 121 LEU A O 1
ATOM 933 N N . LEU A 1 122 ? 31.856 -19.315 -33.420 1.00 44.12 122 LEU A N 1
ATOM 934 C CA . LEU A 1 122 ? 30.573 -19.074 -34.073 1.00 44.12 122 LEU A CA 1
ATOM 935 C C . LEU A 1 122 ? 29.740 -18.021 -33.327 1.00 44.12 122 LEU A C 1
ATOM 937 O O . LEU A 1 122 ? 29.465 -18.175 -32.139 1.00 44.12 122 LEU A O 1
ATOM 941 N N . ALA A 1 123 ? 29.273 -17.005 -34.055 1.00 38.16 123 ALA A N 1
ATOM 942 C CA . ALA A 1 123 ? 28.255 -16.070 -33.590 1.00 38.16 123 ALA A CA 1
ATOM 943 C C . ALA A 1 123 ? 26.911 -16.807 -33.428 1.00 38.16 123 ALA A C 1
ATOM 945 O O . ALA A 1 123 ? 26.233 -17.126 -34.409 1.00 38.16 123 ALA A O 1
ATOM 946 N N . GLY A 1 124 ? 26.551 -17.125 -32.184 1.00 36.12 124 GLY A N 1
ATOM 947 C CA . GLY A 1 124 ? 25.235 -17.650 -31.833 1.00 36.12 124 GLY A CA 1
ATOM 948 C C . GLY A 1 124 ? 24.171 -16.569 -32.012 1.00 36.12 124 GLY A C 1
ATOM 949 O O . GLY A 1 124 ? 24.217 -15.538 -31.349 1.00 36.12 124 GLY A O 1
ATOM 950 N N . LYS A 1 125 ? 23.223 -16.802 -32.922 1.00 43.53 125 LYS A N 1
ATOM 951 C CA . LYS A 1 125 ? 22.024 -15.975 -33.095 1.00 43.53 125 LYS A CA 1
ATOM 952 C C . LYS A 1 125 ? 21.067 -16.236 -31.928 1.00 43.53 125 LYS A C 1
ATOM 954 O O . LYS A 1 125 ? 20.581 -17.359 -31.803 1.00 43.53 125 LYS A O 1
ATOM 959 N N . TYR A 1 126 ? 20.789 -15.226 -31.108 1.00 36.19 126 TYR A N 1
ATOM 960 C CA . TYR A 1 126 ? 19.613 -15.232 -30.236 1.00 36.19 126 TYR A CA 1
ATOM 961 C C . TYR A 1 126 ? 18.391 -14.835 -31.081 1.00 36.19 126 TYR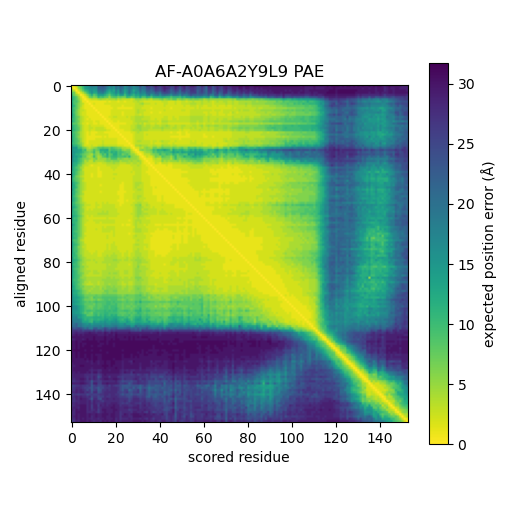 A C 1
ATOM 963 O O . TYR A 1 126 ? 18.484 -13.857 -31.821 1.00 36.19 126 TYR A O 1
ATOM 971 N N . PRO A 1 127 ? 17.292 -15.609 -31.066 1.00 45.72 127 PRO A N 1
ATOM 972 C CA . PRO A 1 127 ? 16.079 -15.248 -31.786 1.00 45.72 127 PRO A CA 1
ATOM 973 C C . PRO A 1 127 ? 15.357 -14.104 -31.063 1.00 45.72 127 PRO A C 1
ATOM 975 O O . PRO A 1 127 ? 15.171 -14.162 -29.849 1.00 45.72 127 PRO A O 1
ATOM 978 N N . ASP A 1 128 ? 14.964 -13.095 -31.838 1.00 41.84 128 ASP A N 1
ATOM 979 C CA . ASP A 1 128 ? 14.096 -11.987 -31.443 1.00 41.84 128 ASP A CA 1
ATOM 980 C C . ASP A 1 128 ? 12.775 -12.526 -30.868 1.00 41.84 128 ASP A C 1
ATOM 982 O O . ASP A 1 128 ? 11.922 -13.006 -31.617 1.00 41.84 128 ASP A O 1
ATOM 986 N N . ASP A 1 129 ? 12.595 -12.461 -29.548 1.00 38.12 129 ASP A N 1
ATOM 987 C CA . ASP A 1 129 ? 11.266 -12.525 -28.936 1.00 38.12 129 ASP A CA 1
ATOM 988 C C . ASP A 1 129 ? 10.893 -11.090 -28.554 1.00 38.12 129 ASP A C 1
ATOM 990 O O . ASP A 1 129 ? 11.367 -10.527 -27.565 1.00 38.12 129 ASP A O 1
ATOM 994 N N . GLU A 1 130 ? 10.134 -10.449 -29.441 1.00 40.69 130 GLU A N 1
ATOM 995 C CA . GLU A 1 130 ? 9.696 -9.062 -29.341 1.00 40.69 130 GLU A CA 1
ATOM 996 C C . GLU A 1 130 ? 8.742 -8.925 -28.145 1.00 40.69 130 GLU A C 1
ATOM 998 O O . GLU A 1 130 ? 7.526 -9.109 -28.248 1.00 40.69 130 GLU A O 1
ATOM 1003 N N . MET A 1 131 ? 9.298 -8.616 -26.972 1.00 44.75 131 MET A N 1
ATOM 1004 C CA . MET A 1 131 ? 8.512 -8.251 -25.801 1.00 44.75 131 MET A CA 1
ATOM 1005 C C . MET A 1 131 ? 7.791 -6.936 -26.113 1.00 44.75 131 MET A C 1
ATOM 1007 O O . MET A 1 131 ? 8.360 -5.855 -25.999 1.00 44.75 131 MET A O 1
ATOM 1011 N N . ARG A 1 132 ? 6.536 -7.021 -26.569 1.00 49.53 132 ARG A N 1
ATOM 1012 C CA . ARG A 1 132 ? 5.692 -5.846 -26.820 1.00 49.53 132 ARG A CA 1
ATOM 1013 C C . ARG A 1 132 ? 5.539 -5.042 -25.531 1.00 49.53 132 ARG A C 1
ATOM 1015 O O . ARG A 1 132 ? 4.825 -5.444 -24.613 1.00 49.53 132 ARG A O 1
ATOM 1022 N N . PHE A 1 133 ? 6.208 -3.898 -25.485 1.00 49.88 133 PHE A N 1
ATOM 1023 C CA . PHE A 1 133 ? 6.083 -2.923 -24.414 1.00 49.88 133 PHE A CA 1
ATOM 1024 C C . PHE A 1 133 ? 4.761 -2.166 -24.561 1.00 49.88 133 PHE A C 1
ATOM 1026 O O . PHE A 1 133 ? 4.493 -1.547 -25.589 1.00 49.88 133 PHE A O 1
ATOM 1033 N N . VAL A 1 134 ? 3.928 -2.241 -23.525 1.00 53.66 134 VAL A N 1
ATOM 1034 C CA . VAL A 1 134 ? 2.634 -1.553 -23.453 1.00 53.66 134 VAL A CA 1
ATOM 1035 C C . VAL A 1 134 ? 2.889 -0.064 -23.193 1.00 53.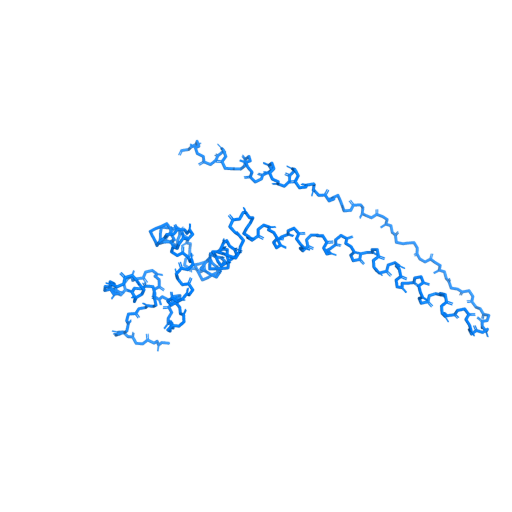66 134 VAL A C 1
ATOM 1037 O O . VAL A 1 134 ? 3.608 0.288 -22.256 1.00 53.66 134 VAL A O 1
ATOM 1040 N N . SER A 1 135 ? 2.332 0.810 -24.035 1.00 62.16 135 SER A N 1
ATOM 1041 C CA . SER A 1 135 ? 2.515 2.269 -23.945 1.00 62.16 135 SER A CA 1
ATOM 1042 C C . SER A 1 135 ? 1.904 2.847 -22.659 1.00 62.16 135 SER A C 1
ATOM 1044 O O . SER A 1 135 ? 0.937 2.303 -22.125 1.00 62.16 135 SER A O 1
ATOM 1046 N N . MET A 1 136 ? 2.409 3.995 -22.190 1.00 53.75 136 MET A N 1
ATOM 1047 C CA . MET A 1 136 ? 1.844 4.760 -21.064 1.00 53.75 136 MET A CA 1
ATOM 1048 C C . MET A 1 136 ? 0.337 5.008 -21.233 1.00 53.75 136 MET A C 1
ATOM 1050 O O . MET A 1 136 ? -0.420 4.880 -20.272 1.00 53.75 136 MET A O 1
ATOM 1054 N N . ASP A 1 137 ? -0.104 5.292 -22.463 1.00 52.59 137 ASP A N 1
ATOM 1055 C CA . ASP A 1 137 ? -1.522 5.480 -22.786 1.00 52.59 137 ASP A CA 1
ATOM 1056 C C . ASP A 1 137 ? -2.321 4.187 -22.601 1.00 52.59 137 ASP A C 1
ATOM 1058 O O . ASP A 1 137 ? -3.459 4.204 -22.152 1.00 52.59 137 ASP A O 1
ATOM 1062 N N . GLU A 1 138 ? -1.724 3.043 -22.907 1.00 60.84 138 GLU A N 1
ATOM 1063 C CA . GLU A 1 138 ? -2.381 1.740 -22.914 1.00 60.84 138 GLU A CA 1
ATOM 1064 C C . GLU A 1 138 ? -2.465 1.149 -21.492 1.00 60.84 138 GLU A C 1
ATOM 1066 O O . GLU A 1 138 ? -3.492 0.579 -21.118 1.00 60.84 138 GLU A O 1
ATOM 1071 N N . ILE A 1 139 ? -1.462 1.405 -20.641 1.00 62.69 139 ILE A N 1
ATOM 1072 C CA . ILE A 1 139 ? -1.504 1.100 -19.199 1.00 62.69 139 ILE A CA 1
ATOM 1073 C C . ILE A 1 139 ? -2.505 2.012 -18.478 1.00 62.69 139 ILE A C 1
ATOM 1075 O O . ILE A 1 139 ? -3.339 1.520 -17.716 1.00 62.69 139 ILE A O 1
ATOM 1079 N N . MET A 1 140 ? -2.462 3.325 -18.734 1.00 62.50 140 MET A N 1
ATOM 1080 C CA . MET A 1 140 ? -3.404 4.274 -18.132 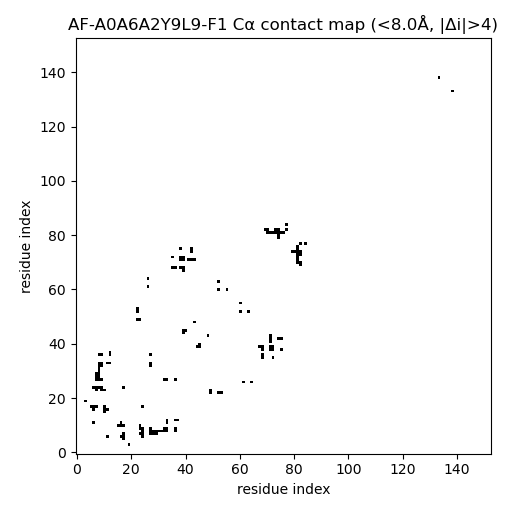1.00 62.50 140 MET A CA 1
ATOM 1081 C C . MET A 1 140 ? -4.840 3.989 -18.564 1.00 62.50 140 MET A C 1
ATOM 1083 O O . MET A 1 140 ? -5.724 4.000 -17.713 1.00 62.50 140 MET A O 1
ATOM 1087 N N . ASN A 1 141 ? -5.067 3.656 -19.839 1.00 57.94 141 ASN A N 1
ATOM 1088 C CA . ASN A 1 141 ? -6.374 3.227 -20.331 1.00 57.94 141 ASN A CA 1
ATOM 1089 C C . ASN A 1 141 ? -6.825 1.931 -19.649 1.00 57.94 141 ASN A C 1
ATOM 1091 O O . ASN A 1 141 ? -7.939 1.873 -19.142 1.00 57.94 141 ASN A O 1
ATOM 1095 N N . THR A 1 142 ? -5.975 0.905 -19.559 1.00 59.94 142 THR A N 1
ATOM 1096 C CA . THR A 1 142 ? -6.357 -0.373 -18.928 1.00 59.94 142 THR A CA 1
ATOM 1097 C C . THR A 1 142 ? -6.733 -0.203 -17.453 1.00 59.94 142 THR A C 1
ATOM 1099 O O . THR A 1 142 ? -7.708 -0.800 -16.999 1.00 59.94 142 THR A O 1
ATOM 1102 N N . LEU A 1 143 ? -6.007 0.641 -16.714 1.00 57.03 143 LEU A N 1
ATOM 1103 C CA . LEU A 1 143 ? -6.307 0.933 -15.310 1.00 57.03 143 LEU A CA 1
ATOM 1104 C C . LEU A 1 143 ? -7.555 1.819 -15.148 1.00 57.03 143 LEU A C 1
ATOM 1106 O O . LEU A 1 143 ? -8.343 1.574 -14.241 1.00 57.03 143 LEU A O 1
ATOM 1110 N N . TYR A 1 144 ? -7.791 2.789 -16.043 1.00 52.59 144 TYR A N 1
ATOM 1111 C CA . TYR A 1 144 ? -9.017 3.604 -16.032 1.00 52.59 144 TYR A CA 1
ATOM 1112 C C . TYR A 1 144 ? -10.275 2.796 -16.404 1.00 52.59 144 TYR A C 1
ATOM 1114 O O . TYR A 1 144 ? -11.323 2.986 -15.793 1.00 52.59 144 TYR A O 1
ATOM 1122 N N . PHE A 1 145 ? -10.188 1.873 -17.369 1.00 47.19 145 PHE A N 1
ATOM 1123 C CA . PHE A 1 145 ? -11.339 1.083 -17.835 1.00 47.19 145 PHE A CA 1
ATOM 1124 C C . PHE A 1 145 ? -11.737 -0.068 -16.895 1.00 47.19 145 PHE A C 1
ATOM 1126 O O . PHE A 1 145 ? -12.853 -0.578 -17.000 1.00 47.19 145 PHE A O 1
ATOM 1133 N N . GLN A 1 146 ? -10.868 -0.488 -15.970 1.00 45.91 146 GLN A N 1
ATOM 1134 C CA . GLN A 1 146 ? -11.221 -1.485 -14.950 1.00 45.91 146 GLN A CA 1
ATOM 1135 C C . GLN A 1 146 ? -12.090 -0.898 -13.822 1.00 45.91 146 GLN A C 1
ATOM 1137 O O . GLN A 1 146 ? -12.944 -1.612 -13.294 1.00 45.91 146 GLN A O 1
ATOM 1142 N N . ASP A 1 147 ? -11.950 0.395 -13.506 1.00 45.38 147 ASP A N 1
ATOM 1143 C CA . ASP A 1 147 ? -12.755 1.062 -12.471 1.00 45.38 147 ASP A CA 1
ATOM 1144 C C . ASP A 1 147 ? -14.215 1.315 -12.907 1.00 45.38 147 ASP A C 1
ATOM 1146 O O . ASP A 1 147 ? -15.114 1.283 -12.068 1.00 45.38 147 ASP A O 1
ATOM 1150 N N . GLU A 1 148 ? -14.506 1.486 -14.205 1.00 40.31 148 GLU A N 1
ATOM 1151 C CA . GLU A 1 148 ? -15.889 1.682 -14.694 1.00 40.31 148 GLU A CA 1
ATOM 1152 C C . GLU A 1 148 ? -16.737 0.396 -14.718 1.00 40.31 148 GLU A C 1
ATOM 1154 O O . GLU A 1 148 ? -17.967 0.469 -14.688 1.00 40.31 148 GLU A O 1
ATOM 1159 N N . GLN A 1 149 ? -16.117 -0.790 -14.725 1.00 40.56 149 GLN A N 1
ATOM 1160 C CA . GLN A 1 149 ? -16.851 -2.066 -14.675 1.00 40.56 149 GLN A CA 1
ATOM 1161 C C . GLN A 1 149 ? -17.067 -2.599 -13.250 1.00 40.56 149 GLN A C 1
ATOM 1163 O O . GLN A 1 149 ? -17.868 -3.511 -13.058 1.00 40.56 149 GLN A O 1
ATOM 1168 N N . ALA A 1 150 ? -16.418 -2.016 -12.236 1.00 41.75 150 ALA A N 1
ATOM 1169 C CA . ALA A 1 150 ? -16.592 -2.412 -10.836 1.00 41.75 150 ALA A CA 1
ATOM 1170 C C . ALA A 1 150 ? -17.785 -1.724 -10.132 1.00 41.75 150 ALA A C 1
ATOM 1172 O O . ALA A 1 150 ? -18.163 -2.126 -9.033 1.00 41.75 150 ALA A O 1
ATOM 1173 N N . THR A 1 151 ? -18.405 -0.710 -10.749 1.00 40.88 151 THR A N 1
ATOM 1174 C CA . THR A 1 151 ? -19.524 0.076 -10.181 1.00 40.88 151 THR A CA 1
ATOM 1175 C C . THR A 1 151 ? -20.910 -0.318 -10.697 1.00 40.88 151 THR A C 1
ATOM 1177 O O . THR A 1 151 ? -21.899 0.322 -10.339 1.00 40.88 151 THR A O 1
ATOM 1180 N N . THR A 1 152 ? -21.020 -1.380 -11.500 1.00 43.62 152 THR A N 1
ATOM 1181 C CA . THR A 1 152 ? -22.309 -1.951 -11.925 1.00 43.62 152 THR A CA 1
ATOM 1182 C C . THR A 1 152 ? -22.448 -3.396 -11.447 1.00 43.62 152 THR A C 1
ATOM 1184 O O . THR A 1 152 ? -22.280 -4.351 -12.199 1.00 43.62 152 THR A O 1
ATOM 1187 N N . GLY A 1 153 ? -22.764 -3.544 -10.160 1.00 37.03 153 GLY A N 1
ATOM 1188 C CA . GLY A 1 153 ? -23.133 -4.808 -9.521 1.00 37.03 153 GLY A CA 1
ATOM 1189 C C . GLY A 1 153 ? -23.901 -4.568 -8.236 1.00 37.03 153 GLY A C 1
ATOM 1190 O O . GLY A 1 153 ? -23.283 -4.019 -7.299 1.00 37.03 153 GLY A O 1
#

Mean predicted aligned er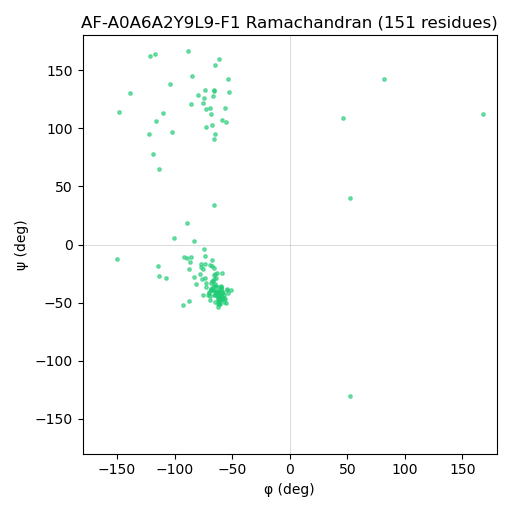ror: 13.11 Å

Nearest PDB structures (foldseek):
  5ly0-assembly1_B  TM=8.425E-01  e=5.318E-10  Triticum turgidum

pLDDT: mean 78.7, std 21.5, range [36.12, 98.31]

InterPro domains:
  IPR004883 Lateral organ boundaries, LOB [PF03195] (7-102)
  IPR004883 Lateral organ boundaries, LOB [PS50891] (6-108)

Radius of gyration: 24.96 Å; Cα contacts (8 Å, |Δi|>4): 85; chains: 1; bounding box: 70×32×63 Å

Organism: Hibiscus syriacus (NCBI:txid106335)

Secondary structure (DSSP, 8-state):
---TTS--HHHHHTT-PPPTT-TTTTT--STTHHHHHHHHHHHT-HHHHHHHHHHS-GGGHHHHHHHHHHHHHHHHH-TTTTHHHHHHHHHHHHHHHHHHHHHHHHHHHHHHTTS--------PPPP-----PPPHHHHHHHHHHHHHHSS--

Sequence (153 aa):
MTGLGSSCGTCKFLRRKCSNECVFAPYFCYDDAANYFAAVHKVFGASNVSKLLLHLPVHNRSDAIVTISYEALARIRDPVFGCVAHIFSLQQQVASLPEEIEVHINQMANHAVEIPSNGNLLAGKYPDDEMRFVSMDEIMNTLYFQDEQATTG